Protein AF-A0A662SA96-F1 (afdb_monomer_lite)

Radius of gyration: 12.73 Å; chains: 1; bounding box: 30×30×33 Å

Foldseek 3Di:
DWEDEPPDPDIDDDDLVVQLVLLVVLPDDSVLSSVLSVVLCVVCVPPPYDYPVVSVVSSLVSCVVPPVSSSVSSVVVCCVVVVVDD

Secondary structure (DSSP, 8-state):
-EEEPTTS--EEE--HHHHHHHHHHHT--HHHHHHHHHHHHHHTTT-SEEEHHHHHHHHHHHHHHH-HHHHHHHHHHHHHHHT---

Sequence (86 aa):
MKVRKKGTSQEEDFLPIKIVAAAIKAGASVELADEIAKAAQEHFKDKEVIDSSELREFVLGYLKERDPRAYDNWLRFDRRVKGISS

pLDDT: mean 93.86, std 10.49, range [40.91, 98.56]

Structure (mmCIF, N/CA/C/O backbone):
data_AF-A0A662SA96-F1
#
_entry.id   AF-A0A662SA96-F1
#
loop_
_atom_site.group_PDB
_atom_site.id
_atom_site.type_symbol
_atom_site.label_atom_id
_atom_site.label_alt_id
_atom_site.label_comp_id
_atom_site.label_asym_id
_atom_site.label_entity_id
_atom_site.label_seq_id
_atom_site.pdbx_PDB_ins_code
_atom_site.Cartn_x
_atom_site.Cartn_y
_atom_site.Cartn_z
_atom_site.occupancy
_atom_site.B_iso_or_equiv
_atom_site.auth_seq_id
_atom_site.auth_comp_id
_atom_site.auth_asym_id
_atom_site.auth_atom_id
_atom_site.pdbx_PDB_model_num
ATOM 1 N N . MET A 1 1 ? -10.880 6.994 8.742 1.00 94.94 1 MET A N 1
ATOM 2 C CA . MET A 1 1 ? -10.650 5.556 8.981 1.00 94.94 1 MET A CA 1
ATOM 3 C C . MET A 1 1 ? -9.304 5.355 9.665 1.00 94.94 1 MET A C 1
ATOM 5 O O . MET A 1 1 ? -8.391 6.147 9.433 1.00 94.94 1 MET A O 1
ATOM 9 N N . LYS A 1 2 ? -9.172 4.299 10.462 1.00 96.69 2 LYS A N 1
ATOM 10 C CA . LYS A 1 2 ? -7.905 3.844 11.043 1.00 96.69 2 LYS A CA 1
ATOM 11 C C . LYS A 1 2 ? -7.416 2.570 10.365 1.00 96.69 2 LYS A C 1
ATOM 13 O O . LYS A 1 2 ? -8.211 1.810 9.821 1.00 96.69 2 LYS A O 1
ATOM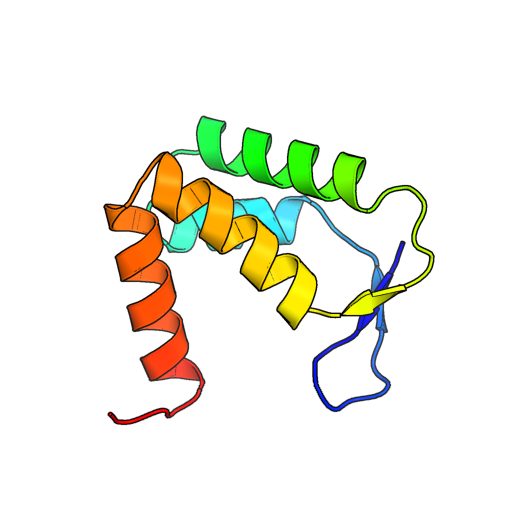 18 N N . VAL A 1 3 ? -6.115 2.316 10.433 1.00 96.62 3 VAL A N 1
ATOM 19 C CA . VAL A 1 3 ? -5.486 1.073 9.989 1.00 96.62 3 VAL A CA 1
ATOM 20 C C . VAL A 1 3 ? -5.016 0.290 11.206 1.00 96.62 3 VAL A C 1
ATOM 22 O O . VAL A 1 3 ? -4.226 0.791 12.004 1.00 96.62 3 VAL A O 1
ATOM 25 N N . ARG A 1 4 ? -5.462 -0.960 11.331 1.00 97.31 4 ARG A N 1
ATOM 26 C CA . ARG A 1 4 ? -5.013 -1.897 12.359 1.00 97.31 4 ARG A CA 1
ATOM 27 C C . ARG A 1 4 ? -3.901 -2.792 11.830 1.00 97.31 4 ARG A C 1
ATOM 29 O O . ARG A 1 4 ? -3.984 -3.376 10.740 1.00 97.31 4 ARG A O 1
ATOM 36 N N . LYS A 1 5 ? -2.823 -2.930 12.599 1.00 91.69 5 LYS A N 1
ATOM 37 C CA . LYS A 1 5 ? -1.733 -3.839 12.232 1.00 91.69 5 LYS A CA 1
ATOM 38 C C . LYS A 1 5 ? -2.187 -5.293 12.409 1.00 91.69 5 LYS A C 1
ATOM 40 O O . LYS A 1 5 ? -2.756 -5.658 13.431 1.00 91.69 5 LYS A O 1
ATOM 45 N N . LYS A 1 6 ? -1.915 -6.142 11.411 1.00 85.94 6 LYS A N 1
ATOM 46 C CA . LYS A 1 6 ? -2.327 -7.554 11.438 1.00 85.94 6 LYS A CA 1
ATOM 47 C C . LYS A 1 6 ? -1.831 -8.245 12.714 1.00 85.94 6 LYS A C 1
ATOM 49 O O . LYS A 1 6 ? -0.635 -8.214 13.004 1.00 85.94 6 LYS A O 1
ATOM 54 N N . GLY A 1 7 ? -2.746 -8.913 13.417 1.00 83.12 7 GLY A N 1
ATOM 55 C CA . GLY A 1 7 ? -2.440 -9.695 14.618 1.00 83.12 7 GLY A CA 1
ATOM 56 C C . GLY A 1 7 ? -2.170 -8.858 15.870 1.00 83.12 7 GLY A C 1
ATOM 57 O O . GLY A 1 7 ? -1.679 -9.400 16.855 1.00 83.12 7 GLY A O 1
ATOM 58 N N . THR A 1 8 ? -2.464 -7.555 15.848 1.00 87.25 8 THR A N 1
ATOM 59 C CA . THR A 1 8 ? -2.376 -6.687 17.025 1.00 87.25 8 THR A CA 1
ATOM 60 C C . THR A 1 8 ? -3.642 -5.843 17.169 1.00 87.25 8 THR A C 1
ATOM 62 O O . THR A 1 8 ? -4.404 -5.676 16.219 1.00 87.25 8 THR A O 1
ATOM 65 N N . SER A 1 9 ? -3.848 -5.271 18.355 1.00 91.44 9 SER A N 1
ATOM 66 C CA . SER A 1 9 ? -4.885 -4.256 18.601 1.00 91.44 9 SER A CA 1
ATOM 67 C C . SER A 1 9 ? -4.376 -2.827 18.366 1.00 91.44 9 SER A C 1
ATOM 69 O O . SER A 1 9 ? -5.009 -1.874 18.804 1.00 91.44 9 SER A O 1
ATOM 71 N N . GLN A 1 10 ? -3.199 -2.663 17.746 1.00 94.81 10 GLN A N 1
ATOM 72 C CA . GLN A 1 10 ? -2.628 -1.341 17.489 1.00 94.81 10 GLN A CA 1
ATOM 73 C C . GLN A 1 10 ? -3.255 -0.742 16.235 1.00 94.81 10 GLN A C 1
ATOM 75 O O . GLN A 1 10 ? -3.178 -1.334 15.154 1.00 94.81 10 GLN A O 1
ATOM 80 N N . GLU A 1 11 ? -3.822 0.447 16.399 1.00 96.31 11 GLU A N 1
ATOM 81 C CA . GLU A 1 11 ? -4.460 1.227 15.348 1.00 96.31 11 GLU A CA 1
ATOM 82 C C . GLU A 1 11 ? -3.716 2.542 15.139 1.00 96.31 11 GLU A C 1
ATOM 84 O O . GLU A 1 11 ? -3.248 3.165 16.092 1.00 96.31 11 GLU A O 1
ATOM 89 N N . GLU A 1 12 ? -3.645 2.980 13.891 1.00 96.19 12 GLU A N 1
ATOM 90 C CA . GLU A 1 12 ? -3.100 4.278 13.507 1.00 96.19 12 GLU A CA 1
ATOM 91 C C . GLU A 1 12 ? -4.004 4.966 12.489 1.00 96.19 12 GLU A C 1
ATOM 93 O O . GLU A 1 12 ? -4.800 4.311 11.815 1.00 96.19 12 GLU A O 1
ATOM 98 N N . ASP A 1 13 ? -3.881 6.283 12.348 1.00 97.31 13 ASP A N 1
ATOM 99 C CA . ASP A 1 13 ? -4.620 7.000 11.314 1.00 97.31 13 ASP A CA 1
ATOM 100 C C . ASP A 1 13 ? -4.208 6.519 9.921 1.00 97.31 13 ASP A C 1
ATOM 102 O O . ASP A 1 13 ? -3.027 6.305 9.619 1.00 97.31 13 ASP A O 1
ATOM 106 N N . PHE A 1 14 ? -5.202 6.356 9.049 1.00 96.75 14 PHE A N 1
ATOM 107 C CA . PHE A 1 14 ? -4.943 6.108 7.641 1.00 96.75 14 PHE A CA 1
ATOM 108 C C . PHE A 1 14 ? -4.292 7.341 7.015 1.00 96.75 14 PHE A C 1
ATOM 110 O O . PHE A 1 14 ? -4.884 8.418 6.962 1.00 96.75 14 PHE A O 1
ATOM 117 N N . LEU A 1 15 ? -3.075 7.162 6.508 1.00 97.25 15 LEU A N 1
ATOM 118 C CA . LEU A 1 15 ? -2.311 8.214 5.851 1.00 97.25 15 LEU A CA 1
ATOM 119 C C . LEU A 1 15 ? -2.016 7.794 4.402 1.00 97.25 15 LEU A C 1
ATOM 121 O O . LEU A 1 15 ? -1.172 6.912 4.207 1.00 97.25 15 LEU A O 1
ATOM 125 N N . PRO A 1 16 ? -2.632 8.431 3.382 1.00 96.69 16 PRO A N 1
ATOM 126 C CA . PRO A 1 16 ? -2.407 8.102 1.968 1.00 96.69 16 PRO A CA 1
ATOM 127 C C . PRO A 1 16 ? -0.922 8.080 1.580 1.00 96.69 16 PRO A C 1
ATOM 129 O O . PRO A 1 16 ? -0.476 7.207 0.838 1.00 96.69 16 PRO A O 1
ATOM 132 N N . ILE A 1 17 ? -0.120 8.979 2.164 1.00 97.88 17 ILE A N 1
ATOM 133 C CA . ILE A 1 17 ? 1.323 9.081 1.907 1.00 97.88 17 ILE A CA 1
ATOM 134 C C . ILE A 1 17 ? 2.090 7.785 2.209 1.00 97.88 17 ILE A C 1
ATOM 136 O O . ILE A 1 17 ? 3.096 7.505 1.562 1.00 97.88 17 ILE A O 1
ATOM 140 N N . LYS A 1 18 ? 1.615 6.957 3.152 1.00 97.06 18 LYS A N 1
ATOM 141 C CA . LYS A 1 18 ? 2.241 5.660 3.444 1.00 97.06 18 LYS A CA 1
ATOM 142 C C . LYS A 1 18 ? 2.062 4.672 2.293 1.00 97.06 18 LYS A C 1
ATOM 144 O O . LYS A 1 18 ? 2.984 3.908 2.017 1.00 97.06 18 LYS A O 1
ATOM 149 N N . ILE A 1 19 ? 0.918 4.709 1.607 1.00 97.94 19 ILE A N 1
ATOM 150 C CA . ILE A 1 19 ? 0.668 3.902 0.403 1.00 97.94 19 ILE A CA 1
ATOM 151 C C . ILE A 1 19 ? 1.561 4.395 -0.728 1.00 97.94 19 ILE A C 1
ATOM 153 O O . ILE A 1 19 ? 2.270 3.590 -1.330 1.00 97.94 19 ILE A O 1
ATOM 157 N N . VAL A 1 20 ? 1.583 5.713 -0.954 1.00 98.44 20 VAL A N 1
ATOM 158 C CA . VAL A 1 20 ? 2.408 6.337 -1.996 1.00 98.44 20 VAL A CA 1
ATOM 159 C C . VAL A 1 20 ? 3.879 5.956 -1.817 1.00 98.44 20 VAL A C 1
ATOM 161 O O . VAL A 1 20 ? 4.502 5.409 -2.725 1.00 98.44 20 VAL A O 1
ATOM 164 N N . ALA A 1 21 ? 4.426 6.161 -0.616 1.00 98.25 21 ALA A N 1
ATOM 165 C CA . ALA A 1 21 ? 5.817 5.843 -0.309 1.00 98.25 21 ALA A CA 1
ATOM 166 C C . ALA A 1 21 ? 6.130 4.348 -0.481 1.00 98.25 21 ALA A C 1
ATOM 168 O O . ALA A 1 21 ? 7.196 3.994 -0.989 1.00 98.25 21 ALA A O 1
ATOM 169 N N . ALA A 1 22 ? 5.216 3.461 -0.079 1.00 97.00 22 ALA A N 1
ATOM 170 C CA . ALA A 1 22 ? 5.398 2.021 -0.227 1.00 97.00 22 ALA A CA 1
ATOM 171 C C . ALA A 1 22 ? 5.372 1.577 -1.700 1.00 97.00 22 ALA A C 1
ATOM 173 O O . ALA A 1 22 ? 6.236 0.802 -2.112 1.00 97.00 22 ALA A O 1
ATOM 174 N N . ALA A 1 23 ? 4.448 2.109 -2.506 1.00 98.19 23 ALA A N 1
ATOM 175 C CA . ALA A 1 23 ? 4.355 1.811 -3.934 1.00 98.19 23 ALA A CA 1
ATOM 176 C C . ALA A 1 23 ? 5.581 2.327 -4.706 1.00 98.19 23 ALA A C 1
ATOM 178 O O . ALA A 1 23 ? 6.178 1.575 -5.478 1.00 9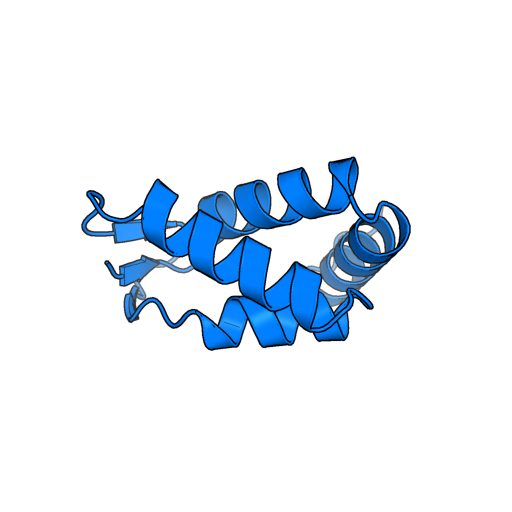8.19 23 ALA A O 1
ATOM 179 N N . ILE A 1 24 ? 6.035 3.555 -4.426 1.00 98.44 24 ILE A N 1
ATOM 180 C CA . ILE A 1 24 ? 7.269 4.110 -5.010 1.00 98.44 24 ILE A CA 1
ATOM 181 C C . ILE A 1 24 ? 8.483 3.263 -4.618 1.00 98.44 24 ILE A C 1
ATOM 183 O O . ILE A 1 24 ? 9.320 2.944 -5.459 1.00 98.44 24 ILE A O 1
ATOM 187 N N . LYS A 1 25 ? 8.577 2.832 -3.354 1.00 97.31 25 LYS A N 1
ATOM 188 C CA . LYS A 1 25 ? 9.664 1.953 -2.896 1.00 97.31 25 LYS A CA 1
ATOM 189 C C . LYS A 1 25 ? 9.649 0.586 -3.590 1.00 97.31 25 LYS A C 1
ATOM 191 O O . LYS A 1 25 ? 10.704 -0.029 -3.734 1.00 97.31 25 LYS A O 1
ATOM 196 N N . ALA A 1 26 ? 8.479 0.117 -4.021 1.00 97.12 26 ALA A N 1
ATOM 197 C CA . ALA A 1 26 ? 8.342 -1.071 -4.859 1.00 97.12 26 ALA A CA 1
ATOM 198 C C . ALA A 1 26 ? 8.688 -0.809 -6.341 1.00 97.12 26 ALA A C 1
ATOM 200 O O . ALA A 1 26 ? 8.863 -1.751 -7.110 1.00 97.12 26 ALA A O 1
ATOM 201 N N . GLY A 1 27 ? 8.863 0.451 -6.739 1.00 97.69 27 GLY A N 1
ATOM 202 C CA . GLY A 1 27 ? 9.271 0.858 -8.082 1.00 97.69 27 GLY A CA 1
ATOM 203 C C . GLY A 1 27 ? 8.133 1.349 -8.976 1.00 97.69 27 GLY A C 1
ATOM 204 O O . GLY A 1 27 ? 8.368 1.503 -10.172 1.00 97.69 27 GLY A O 1
ATOM 205 N N . ALA A 1 28 ? 6.939 1.589 -8.424 1.00 98.31 28 ALA A N 1
ATOM 206 C CA . ALA A 1 28 ? 5.852 2.232 -9.158 1.00 98.31 28 ALA A CA 1
ATOM 207 C C . ALA A 1 28 ? 6.168 3.713 -9.432 1.00 98.31 28 ALA A C 1
ATOM 209 O O . ALA A 1 28 ? 6.917 4.349 -8.682 1.00 98.31 28 ALA A O 1
ATOM 210 N N . SER A 1 29 ? 5.563 4.276 -10.482 1.00 98.44 29 SER A N 1
ATOM 211 C CA . SER A 1 29 ? 5.633 5.718 -10.741 1.00 98.44 29 SER A CA 1
ATOM 212 C C . SER A 1 29 ? 4.897 6.516 -9.656 1.00 98.44 29 SER A C 1
ATOM 214 O O . SER A 1 29 ? 4.026 5.985 -8.960 1.00 98.44 29 SER A O 1
ATOM 216 N N . VAL A 1 30 ? 5.237 7.800 -9.508 1.00 98.19 30 VAL A N 1
ATOM 217 C CA . VAL A 1 30 ? 4.587 8.685 -8.526 1.00 98.19 30 VAL A CA 1
ATOM 218 C C . VAL A 1 30 ? 3.100 8.844 -8.847 1.00 98.19 30 VAL A C 1
ATOM 220 O O . VAL A 1 30 ? 2.274 8.810 -7.940 1.00 98.19 30 VAL A O 1
ATOM 223 N N . GLU A 1 31 ? 2.756 8.956 -10.129 1.00 98.31 31 GLU A N 1
ATOM 224 C CA . GLU A 1 31 ? 1.381 9.110 -10.609 1.00 98.31 31 GLU A CA 1
ATOM 225 C C . GLU A 1 31 ? 0.536 7.876 -10.280 1.00 98.31 31 GLU A C 1
ATOM 227 O O . GLU A 1 31 ? -0.547 8.006 -9.713 1.00 98.31 31 GLU A O 1
ATOM 232 N N . LEU A 1 32 ? 1.049 6.673 -10.570 1.00 98.25 32 LEU A N 1
ATOM 233 C CA . LEU A 1 32 ? 0.354 5.429 -10.238 1.00 98.25 32 LEU A CA 1
ATOM 234 C C . LEU A 1 32 ? 0.230 5.253 -8.718 1.00 98.25 32 LEU A C 1
ATOM 236 O O . LEU A 1 32 ? -0.809 4.821 -8.225 1.00 98.25 32 LEU A O 1
ATOM 240 N N . ALA A 1 33 ? 1.271 5.600 -7.962 1.00 98.56 33 ALA A N 1
ATOM 241 C CA . ALA A 1 33 ? 1.252 5.520 -6.507 1.00 98.56 33 ALA A CA 1
ATOM 242 C C . ALA A 1 33 ? 0.197 6.457 -5.884 1.00 98.56 33 ALA A C 1
ATOM 244 O O . ALA A 1 33 ? -0.523 6.041 -4.973 1.00 98.56 33 ALA A O 1
ATOM 245 N N . ASP A 1 34 ? 0.083 7.691 -6.386 1.00 98.56 34 ASP A N 1
ATOM 246 C CA . ASP A 1 34 ? -0.945 8.657 -5.976 1.00 98.56 34 ASP A CA 1
ATOM 247 C C . ASP A 1 34 ? -2.356 8.178 -6.350 1.00 98.56 34 ASP A C 1
ATOM 249 O O . ASP A 1 34 ? -3.271 8.234 -5.525 1.00 98.56 34 ASP A O 1
ATOM 253 N N . GLU A 1 35 ? -2.528 7.623 -7.553 1.00 98.44 35 GLU A N 1
ATOM 254 C CA . GLU A 1 35 ? -3.805 7.049 -7.979 1.00 98.44 35 GLU A CA 1
ATOM 255 C C . GLU A 1 35 ? -4.252 5.910 -7.054 1.00 98.44 35 GLU A C 1
ATOM 257 O O . GLU A 1 35 ? -5.389 5.909 -6.581 1.00 98.44 35 GLU A O 1
ATOM 262 N N . ILE A 1 36 ? -3.358 4.965 -6.744 1.00 98.50 36 ILE A N 1
ATOM 263 C CA . ILE A 1 36 ? -3.661 3.842 -5.847 1.00 98.50 36 ILE A CA 1
ATOM 264 C C . ILE A 1 36 ? -4.034 4.349 -4.452 1.00 98.50 36 ILE A C 1
ATOM 266 O O . ILE A 1 36 ? -4.963 3.827 -3.836 1.00 98.50 36 ILE A O 1
ATOM 270 N N . ALA A 1 37 ? -3.334 5.365 -3.943 1.00 98.31 37 ALA A N 1
ATOM 271 C CA . ALA A 1 37 ? -3.622 5.929 -2.630 1.00 98.31 37 ALA A CA 1
ATOM 272 C C . ALA A 1 37 ? -5.013 6.582 -2.575 1.00 98.31 37 ALA A C 1
ATOM 274 O O . ALA A 1 37 ? -5.758 6.343 -1.622 1.00 98.31 37 ALA A O 1
ATOM 275 N N . LYS A 1 38 ? -5.392 7.340 -3.613 1.00 98.38 38 LYS A N 1
ATOM 276 C CA . LYS A 1 38 ? -6.739 7.918 -3.756 1.00 98.38 38 LYS A CA 1
ATOM 277 C C . LYS A 1 38 ? -7.806 6.837 -3.890 1.00 98.38 38 LYS A C 1
ATOM 279 O O . LYS A 1 38 ? -8.828 6.903 -3.213 1.00 98.38 38 LYS A O 1
ATOM 284 N N . ALA A 1 39 ? -7.549 5.818 -4.709 1.00 98.31 39 ALA A N 1
ATOM 285 C CA . ALA A 1 39 ? -8.461 4.698 -4.889 1.00 98.31 39 ALA A CA 1
ATOM 286 C C . ALA A 1 39 ? -8.681 3.928 -3.579 1.00 98.31 39 ALA A C 1
ATOM 288 O O . ALA A 1 39 ? -9.816 3.603 -3.249 1.00 98.31 39 ALA A O 1
ATOM 289 N N . ALA A 1 40 ? -7.624 3.695 -2.796 1.00 98.06 40 ALA A N 1
ATOM 290 C CA . ALA A 1 40 ? -7.733 3.056 -1.488 1.00 98.06 40 ALA A CA 1
ATOM 291 C C . ALA A 1 40 ? -8.528 3.922 -0.502 1.00 98.06 40 ALA A C 1
ATOM 293 O O . ALA A 1 40 ? -9.407 3.417 0.193 1.00 98.06 40 ALA A O 1
ATOM 294 N N . GLN A 1 41 ? -8.248 5.229 -0.456 1.00 97.69 41 GLN A N 1
ATOM 295 C CA . GLN A 1 41 ? -8.976 6.157 0.407 1.00 97.69 41 GLN A CA 1
ATOM 296 C C . GLN A 1 41 ? -10.476 6.159 0.095 1.00 97.69 41 GLN A C 1
ATOM 298 O O . GLN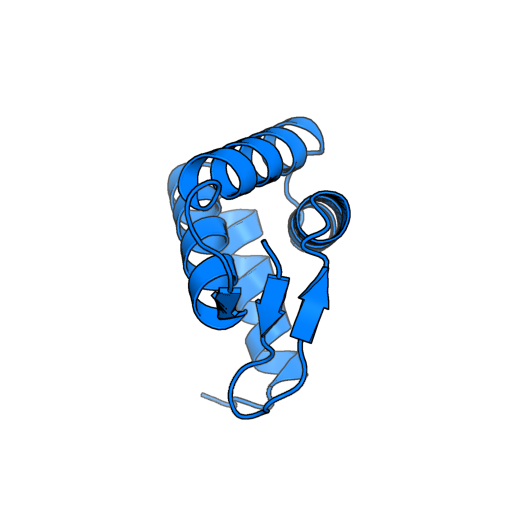 A 1 41 ? -11.282 6.101 1.019 1.00 97.69 41 GLN A O 1
ATOM 303 N N . GLU A 1 42 ? -10.84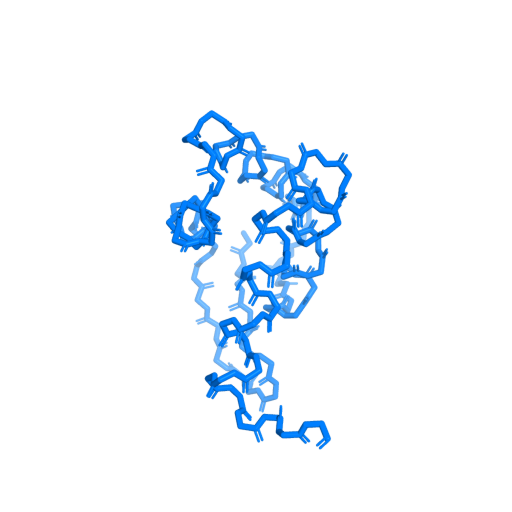3 6.196 -1.186 1.00 98.19 42 GLU A N 1
ATOM 304 C CA . GLU A 1 42 ? -12.238 6.166 -1.627 1.00 98.19 42 GLU A CA 1
ATOM 305 C C . GLU A 1 42 ? -12.892 4.805 -1.351 1.00 98.19 42 GLU A C 1
ATOM 307 O O . GLU A 1 42 ? -13.996 4.745 -0.819 1.00 98.19 42 GLU A O 1
ATOM 312 N N . HIS A 1 43 ? -12.196 3.704 -1.648 1.00 97.88 43 HIS A N 1
ATOM 313 C CA . HIS A 1 43 ? -12.708 2.346 -1.462 1.00 97.88 43 HIS A CA 1
ATOM 314 C C . HIS A 1 43 ? -13.016 2.019 0.007 1.00 97.88 43 HIS A C 1
ATOM 316 O O . HIS A 1 43 ? -13.975 1.308 0.303 1.00 97.88 43 HIS A O 1
ATOM 322 N N . PHE A 1 44 ? -12.220 2.550 0.937 1.00 97.44 44 PHE A N 1
ATOM 323 C CA . PHE A 1 44 ? -12.361 2.292 2.370 1.00 97.44 44 PHE A CA 1
ATOM 324 C C . PHE A 1 44 ? -13.015 3.444 3.147 1.00 97.44 44 PHE A C 1
ATOM 326 O O . PHE A 1 44 ? -13.054 3.392 4.377 1.00 97.44 44 PHE A O 1
ATOM 333 N N . LYS A 1 45 ? -13.532 4.481 2.472 1.00 96.38 45 LYS A N 1
ATOM 334 C CA . LYS A 1 45 ? -14.014 5.719 3.116 1.00 96.38 45 LYS A CA 1
ATOM 335 C C . LYS A 1 45 ? -15.094 5.496 4.180 1.00 96.38 45 LYS A C 1
ATOM 337 O O . LYS A 1 45 ? -15.097 6.197 5.188 1.00 96.38 45 LYS A O 1
ATOM 342 N N . ASP A 1 46 ? -15.952 4.497 3.977 1.00 97.25 46 ASP A N 1
ATOM 343 C CA . ASP A 1 46 ? -17.087 4.188 4.854 1.00 97.25 46 ASP A CA 1
ATOM 344 C C . ASP A 1 46 ? -16.714 3.226 5.999 1.00 97.25 46 ASP A C 1
ATOM 346 O O . ASP A 1 46 ? -17.548 2.901 6.844 1.00 97.25 46 ASP A O 1
ATOM 350 N N . LYS A 1 47 ? -15.459 2.755 6.053 1.00 96.69 47 LYS A N 1
ATOM 351 C CA . LYS A 1 47 ? -14.971 1.882 7.126 1.00 96.69 47 LYS A CA 1
ATOM 352 C C . LYS A 1 47 ? -14.363 2.698 8.261 1.00 96.69 47 LYS A C 1
ATOM 354 O O . LYS A 1 47 ? -13.532 3.580 8.049 1.00 96.69 47 LYS A O 1
ATOM 359 N N . GLU A 1 48 ? -14.709 2.345 9.496 1.00 96.44 48 GLU A N 1
ATOM 360 C CA . GLU A 1 48 ? -14.093 2.960 10.675 1.00 96.44 48 GLU A CA 1
ATOM 361 C C . GLU A 1 48 ? -12.645 2.479 10.863 1.00 96.44 48 GLU A C 1
ATOM 363 O O . GLU A 1 48 ? -11.732 3.296 11.009 1.00 96.44 48 GLU A O 1
ATOM 368 N N . VAL A 1 49 ? -12.428 1.162 10.769 1.00 96.56 49 VAL A N 1
ATOM 369 C CA . VAL A 1 49 ? -11.125 0.497 10.908 1.00 96.56 49 VAL A CA 1
ATOM 370 C C . VAL A 1 49 ? -10.931 -0.496 9.763 1.00 96.56 49 VAL A C 1
ATOM 372 O O . VAL A 1 49 ? -11.841 -1.258 9.437 1.00 96.56 49 VAL A O 1
ATOM 375 N N . ILE A 1 50 ? -9.735 -0.508 9.173 1.00 96.69 50 ILE A N 1
ATOM 376 C CA . ILE A 1 50 ? -9.316 -1.481 8.158 1.00 96.69 50 ILE A CA 1
ATOM 377 C C . ILE A 1 50 ? -8.072 -2.231 8.612 1.00 96.69 50 ILE A C 1
ATOM 379 O O . ILE A 1 50 ? -7.192 -1.662 9.257 1.00 96.69 50 ILE A O 1
ATOM 383 N N . ASP A 1 51 ? -7.955 -3.505 8.256 1.00 95.94 51 ASP A N 1
ATOM 384 C CA . ASP A 1 51 ? -6.734 -4.251 8.539 1.00 95.94 51 ASP A CA 1
ATOM 385 C C . ASP A 1 51 ? -5.647 -3.923 7.507 1.00 95.94 51 ASP A C 1
ATOM 387 O O . ASP A 1 51 ? -5.869 -3.886 6.298 1.00 95.94 51 ASP A O 1
ATOM 391 N N . SER A 1 52 ? -4.415 -3.743 7.979 1.00 94.75 52 SER A N 1
ATOM 392 C CA . SER A 1 52 ? -3.237 -3.499 7.128 1.00 94.75 52 SER A CA 1
ATOM 393 C C . SER A 1 52 ? -3.021 -4.565 6.043 1.00 94.75 52 SER A C 1
ATOM 395 O O . SER A 1 52 ? -2.429 -4.269 5.006 1.00 94.75 52 SER A O 1
ATOM 397 N N . SER A 1 53 ? -3.491 -5.802 6.250 1.00 94.06 53 SER A N 1
ATOM 398 C CA . SER A 1 53 ? -3.485 -6.841 5.211 1.00 94.06 53 SER A CA 1
ATOM 399 C C . SER A 1 53 ? -4.493 -6.576 4.102 1.00 94.06 53 SER A C 1
ATOM 401 O O . SER A 1 53 ? -4.146 -6.773 2.944 1.00 94.06 53 SER A O 1
ATOM 403 N N . GLU A 1 54 ? -5.685 -6.090 4.443 1.00 95.81 54 GLU A N 1
ATOM 404 C CA . GLU A 1 54 ? -6.723 -5.751 3.469 1.00 95.81 54 GLU A CA 1
ATOM 405 C C . GLU A 1 54 ? -6.269 -4.574 2.596 1.00 95.81 54 GLU A C 1
ATOM 407 O O . GLU A 1 54 ? -6.298 -4.649 1.369 1.00 95.81 54 GLU A O 1
ATO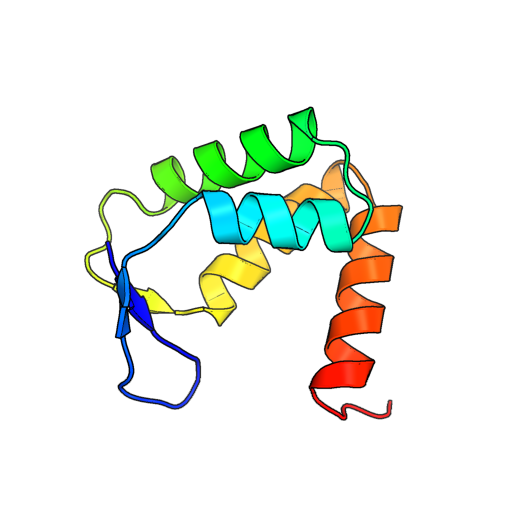M 412 N N . LEU A 1 55 ? -5.718 -3.529 3.225 1.00 96.81 55 LEU A N 1
ATOM 413 C CA . LEU A 1 55 ? -5.138 -2.399 2.502 1.00 96.81 55 LEU A CA 1
ATOM 414 C C . LEU A 1 55 ? -4.006 -2.842 1.562 1.00 96.81 55 LEU A C 1
ATOM 416 O O . LEU A 1 55 ? -3.908 -2.393 0.422 1.00 96.81 55 LEU A O 1
ATOM 420 N N . ARG A 1 56 ? -3.144 -3.748 2.033 1.00 96.25 56 ARG A N 1
ATOM 421 C CA . ARG A 1 56 ? -2.054 -4.306 1.228 1.00 96.25 56 ARG A CA 1
ATOM 422 C C . ARG A 1 56 ? -2.574 -5.096 0.028 1.00 96.25 56 ARG A C 1
ATOM 424 O O . ARG A 1 56 ? -1.999 -4.987 -1.050 1.00 96.25 56 ARG A O 1
ATOM 431 N N . GLU A 1 57 ? -3.592 -5.929 0.215 1.00 97.25 57 GLU A N 1
ATOM 432 C CA . GLU A 1 57 ? -4.187 -6.728 -0.862 1.00 97.25 57 GLU A CA 1
ATOM 433 C C . GLU A 1 57 ? -4.794 -5.835 -1.944 1.00 97.25 57 GLU A C 1
ATOM 435 O O . GLU A 1 57 ? -4.529 -6.062 -3.123 1.00 97.25 57 GLU A O 1
ATOM 440 N N . PHE A 1 58 ? -5.484 -4.764 -1.544 1.00 98.12 58 PHE A N 1
ATOM 441 C CA . PHE A 1 58 ? -5.998 -3.749 -2.462 1.00 98.12 58 PHE A CA 1
ATOM 442 C C . PHE A 1 58 ? -4.883 -3.123 -3.317 1.00 98.12 58 PHE A C 1
ATOM 444 O O . PHE A 1 58 ? -4.953 -3.129 -4.547 1.00 98.12 58 PHE A O 1
ATOM 451 N N . VAL A 1 59 ? -3.810 -2.642 -2.676 1.00 98.12 59 VAL A N 1
ATOM 452 C CA . VAL A 1 59 ? -2.661 -2.025 -3.365 1.00 98.12 59 VAL A CA 1
ATOM 453 C C . VAL A 1 59 ? -1.999 -3.008 -4.332 1.00 98.12 59 VAL A C 1
ATOM 455 O O . VAL A 1 59 ? -1.701 -2.663 -5.475 1.00 98.12 59 VAL A O 1
ATOM 458 N N . LEU A 1 60 ? -1.786 -4.250 -3.895 1.00 98.19 60 LEU A N 1
ATOM 459 C CA . LEU A 1 60 ? -1.190 -5.289 -4.729 1.00 98.19 60 LEU A CA 1
ATOM 460 C C . LEU A 1 60 ? -2.077 -5.680 -5.915 1.00 98.19 60 LEU A C 1
ATOM 462 O O . LEU A 1 60 ? -1.530 -6.010 -6.962 1.00 98.19 60 LEU A O 1
ATOM 466 N N . GLY A 1 61 ? -3.404 -5.628 -5.782 1.00 98.25 61 GLY A N 1
ATOM 467 C CA . GLY A 1 61 ? -4.331 -5.829 -6.898 1.00 98.25 61 GLY A CA 1
ATOM 468 C C . GLY A 1 61 ? -4.102 -4.808 -8.012 1.00 98.25 61 GLY A C 1
ATOM 469 O O . GLY A 1 61 ? -3.828 -5.188 -9.148 1.00 98.25 61 GLY A O 1
ATOM 470 N N . TYR A 1 62 ? -4.079 -3.520 -7.659 1.00 97.75 62 TYR A N 1
ATOM 471 C CA . TYR A 1 62 ? -3.795 -2.440 -8.610 1.00 97.75 62 TYR A CA 1
ATOM 472 C C . TYR A 1 62 ? -2.423 -2.582 -9.271 1.00 97.75 62 TYR A C 1
ATOM 474 O O . TYR A 1 62 ? -2.300 -2.456 -10.490 1.00 97.75 62 TYR A O 1
ATOM 482 N N . LEU A 1 63 ? -1.381 -2.858 -8.479 1.00 98.12 63 LEU A N 1
ATOM 483 C CA . LEU A 1 63 ? -0.037 -3.049 -9.023 1.00 98.12 63 LEU A CA 1
ATOM 484 C C . LEU A 1 63 ? 0.010 -4.255 -9.962 1.00 98.12 63 LEU A C 1
ATOM 486 O O . LEU A 1 63 ? 0.593 -4.161 -11.031 1.00 98.12 63 LEU A O 1
ATOM 490 N N . LYS A 1 64 ? -0.637 -5.372 -9.619 1.00 98.25 64 LYS A N 1
ATOM 491 C CA . LYS A 1 64 ? -0.656 -6.565 -10.475 1.00 98.25 64 LYS A CA 1
ATOM 492 C C . LYS A 1 64 ? -1.260 -6.279 -11.851 1.00 98.25 64 LYS A C 1
ATOM 494 O O . LYS A 1 64 ? -0.793 -6.836 -12.838 1.00 98.25 64 LYS A O 1
ATOM 499 N N . GLU A 1 65 ? -2.285 -5.436 -11.908 1.00 97.94 65 GLU A N 1
ATOM 500 C CA . GLU A 1 65 ? -2.964 -5.079 -13.155 1.00 97.94 65 GLU A CA 1
ATOM 501 C C . GLU A 1 65 ? -2.194 -4.043 -13.979 1.00 97.94 65 GLU A C 1
ATOM 503 O O . GLU A 1 65 ? -2.196 -4.117 -15.207 1.00 97.94 65 GLU A O 1
ATOM 508 N N . ARG A 1 66 ? -1.539 -3.076 -13.324 1.00 97.62 66 ARG A N 1
ATOM 509 C CA . ARG A 1 66 ? -1.011 -1.878 -13.999 1.00 97.62 66 ARG A CA 1
ATOM 510 C C . ARG A 1 66 ? 0.505 -1.768 -14.044 1.00 97.62 66 ARG A C 1
ATOM 512 O O . ARG A 1 66 ? 1.042 -1.165 -14.966 1.00 97.62 66 ARG A O 1
ATOM 519 N N . ASP A 1 67 ? 1.194 -2.348 -13.071 1.00 97.88 67 ASP A N 1
ATOM 520 C CA . ASP A 1 67 ? 2.654 -2.423 -13.023 1.00 97.88 67 ASP A CA 1
ATOM 521 C C . ASP A 1 67 ? 3.110 -3.750 -12.377 1.00 97.88 67 ASP A C 1
ATOM 523 O O . ASP A 1 67 ? 3.503 -3.795 -11.200 1.00 97.88 67 ASP A O 1
ATOM 527 N N . PRO A 1 68 ? 3.080 -4.860 -13.144 1.00 97.62 68 PRO A N 1
ATOM 528 C CA . PRO A 1 68 ? 3.472 -6.178 -12.647 1.00 97.62 68 PRO A CA 1
ATOM 529 C C . PRO A 1 68 ? 4.902 -6.231 -12.089 1.00 97.62 68 PRO A C 1
ATOM 531 O O . PRO A 1 68 ? 5.203 -7.048 -11.220 1.00 97.62 68 PRO A O 1
ATOM 534 N N . ARG A 1 69 ? 5.795 -5.342 -12.546 1.00 98.25 69 ARG A N 1
ATOM 535 C CA . ARG A 1 69 ? 7.168 -5.268 -12.028 1.00 98.25 69 ARG A CA 1
ATOM 536 C C . ARG A 1 69 ? 7.179 -4.720 -10.605 1.00 98.25 69 ARG A C 1
ATOM 538 O O . ARG A 1 69 ? 7.839 -5.296 -9.741 1.00 98.25 69 ARG A O 1
ATOM 545 N N . ALA A 1 70 ? 6.456 -3.629 -10.350 1.00 98.12 70 ALA A N 1
ATOM 546 C CA . ALA A 1 70 ? 6.321 -3.082 -9.003 1.00 98.12 70 ALA A CA 1
ATOM 547 C C . ALA A 1 70 ? 5.613 -4.068 -8.061 1.00 98.12 70 ALA A C 1
ATOM 549 O O . ALA A 1 70 ? 6.028 -4.228 -6.911 1.00 98.12 70 ALA A O 1
ATOM 550 N N . TYR A 1 71 ? 4.609 -4.799 -8.557 1.00 98.44 71 TYR A N 1
ATOM 551 C CA . TYR A 1 71 ? 3.983 -5.903 -7.826 1.00 98.44 71 TYR A CA 1
ATOM 552 C C . TYR A 1 71 ? 5.007 -6.964 -7.388 1.00 98.44 71 TYR A C 1
ATOM 554 O O . TYR A 1 71 ? 5.116 -7.277 -6.199 1.00 98.44 71 TYR A O 1
ATOM 562 N N . ASP A 1 72 ? 5.814 -7.473 -8.321 1.00 97.81 72 ASP A N 1
ATOM 563 C CA . ASP A 1 72 ? 6.831 -8.487 -8.027 1.00 97.81 72 ASP A CA 1
ATOM 564 C C . ASP A 1 72 ? 7.892 -7.980 -7.044 1.00 97.81 72 ASP A C 1
ATOM 566 O O . ASP A 1 72 ? 8.302 -8.701 -6.125 1.00 97.81 72 ASP A O 1
ATOM 570 N N . ASN A 1 73 ? 8.327 -6.731 -7.204 1.00 97.56 73 ASN A N 1
ATOM 571 C CA . ASN A 1 73 ? 9.267 -6.085 -6.293 1.00 97.56 73 ASN A CA 1
ATOM 572 C C . ASN A 1 73 ? 8.692 -5.965 -4.878 1.00 97.56 73 ASN A C 1
ATOM 574 O O . ASN A 1 73 ? 9.393 -6.264 -3.905 1.00 97.56 73 ASN A O 1
ATOM 578 N N . TRP A 1 74 ? 7.416 -5.589 -4.755 1.00 97.00 74 TRP A N 1
ATOM 579 C CA . TRP A 1 74 ? 6.724 -5.548 -3.470 1.00 97.00 74 TRP A CA 1
ATOM 580 C C . TRP A 1 74 ? 6.707 -6.934 -2.823 1.00 97.00 74 TRP A C 1
ATOM 582 O 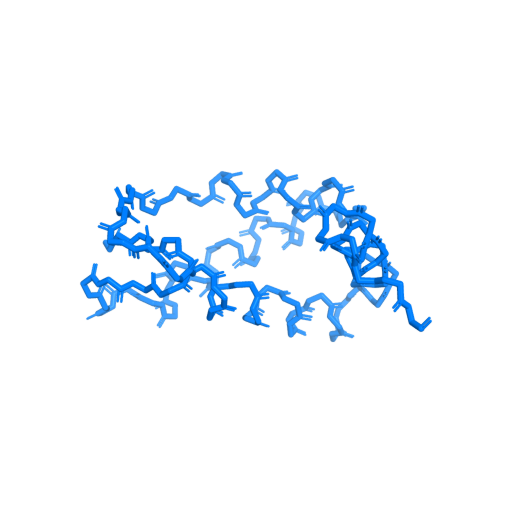O . TRP A 1 74 ? 7.095 -7.083 -1.662 1.00 97.00 74 TRP A O 1
ATOM 592 N N . LEU A 1 75 ? 6.313 -7.977 -3.560 1.00 95.81 75 LEU A N 1
ATOM 593 C CA . LEU A 1 75 ? 6.279 -9.341 -3.027 1.00 95.81 75 LEU A CA 1
ATOM 594 C C . LEU A 1 75 ? 7.662 -9.831 -2.581 1.00 95.81 75 LEU A C 1
ATOM 596 O O . LEU A 1 75 ? 7.785 -10.474 -1.536 1.00 95.81 75 LEU A O 1
ATOM 600 N N . ARG A 1 76 ? 8.719 -9.510 -3.337 1.00 94.69 76 ARG A N 1
ATOM 601 C CA . ARG A 1 76 ? 10.109 -9.810 -2.953 1.00 94.69 76 ARG A CA 1
ATOM 602 C C . ARG A 1 76 ? 10.499 -9.090 -1.662 1.00 94.69 76 ARG A C 1
ATOM 604 O O . ARG A 1 76 ? 11.097 -9.713 -0.783 1.00 94.69 76 ARG A O 1
ATOM 611 N N . PHE A 1 77 ? 10.149 -7.810 -1.534 1.00 91.44 77 PHE A N 1
ATOM 612 C CA . PHE A 1 77 ? 10.384 -7.031 -0.319 1.00 91.44 77 PHE A CA 1
ATOM 613 C C . PHE A 1 77 ? 9.671 -7.650 0.888 1.00 91.44 77 PHE A C 1
ATOM 615 O O . PHE A 1 77 ? 10.300 -7.866 1.924 1.00 91.44 77 PHE A O 1
ATOM 622 N N . ASP A 1 78 ? 8.395 -8.003 0.735 1.00 90.06 78 ASP A N 1
ATOM 623 C CA . ASP A 1 78 ? 7.602 -8.625 1.791 1.00 90.06 78 ASP A CA 1
ATOM 624 C C . ASP A 1 78 ? 8.177 -9.962 2.246 1.00 90.06 78 ASP A C 1
ATOM 626 O O . ASP A 1 78 ? 8.272 -10.188 3.449 1.00 90.06 78 ASP A O 1
ATOM 630 N N . ARG A 1 79 ? 8.586 -10.836 1.315 1.00 89.62 79 ARG A N 1
ATOM 631 C CA . ARG A 1 79 ? 9.226 -12.115 1.669 1.00 89.62 79 ARG A CA 1
ATOM 632 C C . ARG A 1 79 ? 10.476 -11.893 2.514 1.00 89.62 79 ARG A C 1
ATOM 634 O O . ARG A 1 79 ? 10.633 -12.537 3.548 1.00 89.62 79 ARG A O 1
ATOM 641 N N . ARG A 1 80 ? 11.319 -10.932 2.120 1.00 87.81 80 ARG A N 1
ATOM 642 C CA . ARG A 1 80 ? 12.547 -10.584 2.847 1.00 87.81 80 ARG A CA 1
ATOM 643 C C . ARG A 1 80 ? 12.264 -10.037 4.248 1.00 87.81 80 ARG A C 1
ATOM 645 O O . ARG A 1 80 ? 12.968 -10.397 5.180 1.00 87.81 80 ARG A O 1
ATOM 652 N N . VAL A 1 81 ? 11.264 -9.168 4.403 1.00 83.25 81 VAL A N 1
ATOM 653 C CA . VAL A 1 81 ? 10.948 -8.533 5.697 1.00 83.25 81 VAL A CA 1
ATOM 654 C C . VAL A 1 81 ? 10.170 -9.462 6.625 1.00 83.25 81 VAL A C 1
ATOM 656 O O . VAL A 1 81 ? 10.394 -9.448 7.830 1.00 83.25 81 VAL A O 1
ATOM 659 N N . LYS A 1 82 ? 9.260 -10.277 6.084 1.00 76.00 82 LYS A N 1
ATOM 660 C CA . LYS A 1 82 ? 8.437 -11.210 6.868 1.00 76.00 82 LYS A CA 1
ATOM 661 C C . LYS A 1 82 ? 9.141 -12.537 7.154 1.00 76.00 82 LYS A C 1
ATOM 663 O O . LYS A 1 82 ? 8.561 -13.371 7.837 1.00 76.00 82 LYS A O 1
ATOM 668 N N . GLY A 1 83 ? 10.350 -12.743 6.627 1.00 61.31 83 GLY A N 1
ATOM 669 C CA . GLY A 1 83 ? 11.103 -13.984 6.809 1.00 61.31 83 GLY A CA 1
ATOM 670 C C . GLY A 1 83 ? 10.410 -15.212 6.212 1.00 61.31 83 GLY A C 1
ATOM 671 O O . GLY A 1 83 ? 10.658 -16.323 6.662 1.00 61.31 83 GLY A O 1
ATOM 672 N N . ILE A 1 84 ? 9.530 -15.027 5.221 1.00 54.84 84 ILE A N 1
ATOM 673 C CA . ILE A 1 84 ? 8.868 -16.140 4.531 1.00 54.84 84 ILE A CA 1
ATOM 674 C C . ILE A 1 84 ? 9.855 -16.650 3.476 1.00 54.84 84 ILE A C 1
ATOM 676 O O . ILE A 1 84 ? 9.870 -16.171 2.338 1.00 54.84 84 ILE A O 1
ATOM 680 N N . SER A 1 85 ? 10.734 -17.563 3.888 1.00 40.91 85 SER A N 1
ATOM 681 C CA . SER A 1 85 ? 11.479 -18.432 2.980 1.00 40.91 85 SER A CA 1
ATOM 682 C C . SER A 1 85 ? 10.493 -19.415 2.356 1.00 40.91 85 SER A C 1
ATOM 684 O O . SER A 1 85 ? 9.800 -20.124 3.087 1.00 40.91 85 SER A O 1
ATOM 686 N N . SER A 1 86 ? 10.391 -19.381 1.027 1.00 45.03 86 SER A N 1
ATOM 687 C CA . SER A 1 86 ? 9.659 -20.381 0.236 1.00 45.03 86 SER A CA 1
ATOM 688 C C . SER A 1 86 ? 10.155 -21.794 0.521 1.00 45.03 86 SER A C 1
ATOM 690 O O . SER A 1 86 ? 11.371 -21.924 0.793 1.00 45.03 86 SER A O 1
#